Protein AF-A0A844C1Z3-F1 (afdb_monomer_lite)

pLDDT: mean 86.58, std 15.54, range [33.28, 98.12]

Sequence (126 aa):
MFFWGSNGPEIQFDINGKGMGETLEIEEETAYVTLNLNVFNPLGGLESIAFYKGKINSDKRFKKIKEVFFIGDQDKFNYQLNSLISVEKNEIYRVEVIAKVGAVTVIPESDSYDRGFAYSNPIWIG

Radius of gyration: 15.87 Å; chains: 1; bounding box: 39×26×54 Å

Secondary structure (DSSP, 8-state):
-----BSS-EEEEEETTEETT-EE--SSSEEEEEEEEEEE-TTS-EEEEEEEEEETT-SS--EEEEEEE--SSS---EEEEEEEEEEETTEEEEEEEEES-------TT-S-PPPEEEEPPPEEE-

Organism: NCBI:txid2664442

Foldseek 3Di:
DFDWDWQFKDKWKDKQPHTFPEEDEDPDQKDWIKIKIKMFGPFWAWAKKWKWKDFAPDPPRTDTDDMDGDDDDDGDRMDIDIDIDMDGARMKMKMKTKGLAGNDPDPPPDPDGDIIITITRIYHYD

Structure (mmCIF, N/CA/C/O backbone):
data_AF-A0A844C1Z3-F1
#
_entry.id   AF-A0A844C1Z3-F1
#
loop_
_atom_site.group_PDB
_atom_site.id
_atom_site.type_symbol
_atom_site.label_atom_id
_atom_site.label_alt_id
_atom_site.label_comp_id
_atom_site.label_asym_id
_atom_site.label_entity_id
_atom_site.label_seq_id
_atom_site.pdbx_PDB_ins_code
_atom_site.Cartn_x
_atom_site.Cartn_y
_atom_site.Cartn_z
_atom_site.occupancy
_atom_site.B_iso_or_equiv
_atom_site.auth_seq_id
_atom_site.auth_comp_id
_atom_site.auth_asym_id
_atom_site.auth_atom_id
_atom_site.pdbx_PDB_model_num
ATOM 1 N N . MET A 1 1 ? -6.048 -15.515 -6.219 1.00 33.28 1 MET A N 1
ATOM 2 C CA . MET A 1 1 ? -5.908 -14.669 -7.423 1.00 33.28 1 MET A CA 1
ATOM 3 C C . MET A 1 1 ? -6.750 -13.427 -7.174 1.00 33.28 1 MET A C 1
ATOM 5 O O . MET A 1 1 ? -7.968 -13.531 -7.190 1.00 33.28 1 MET A O 1
ATOM 9 N N . PHE A 1 2 ? -6.126 -12.317 -6.780 1.00 37.72 2 PHE A N 1
ATOM 10 C CA . PHE A 1 2 ? -6.814 -11.085 -6.377 1.00 37.72 2 PHE A CA 1
ATOM 11 C C . PHE A 1 2 ? -6.742 -10.114 -7.558 1.00 37.72 2 PHE A C 1
ATOM 13 O O . PHE A 1 2 ? -5.648 -9.732 -7.953 1.00 37.72 2 PHE A O 1
ATOM 20 N N . PHE A 1 3 ? -7.874 -9.800 -8.192 1.00 37.12 3 PHE A N 1
ATOM 21 C CA . PHE A 1 3 ? -7.879 -8.961 -9.393 1.00 37.12 3 PHE A CA 1
ATOM 22 C C . PHE A 1 3 ? -7.924 -7.476 -9.047 1.00 37.12 3 PHE A C 1
ATOM 24 O O . PHE A 1 3 ? -8.824 -7.021 -8.342 1.00 37.12 3 PHE A O 1
ATOM 31 N N . TRP A 1 4 ? -6.982 -6.749 -9.639 1.00 53.78 4 TRP A N 1
ATOM 32 C CA . TRP A 1 4 ? -6.940 -5.307 -9.810 1.00 53.78 4 TRP A CA 1
ATOM 33 C C . TRP A 1 4 ? -6.568 -4.974 -11.258 1.00 53.78 4 TRP A C 1
ATOM 35 O O . TRP A 1 4 ? -5.995 -5.808 -11.960 1.00 53.78 4 TRP A O 1
ATOM 45 N N . GLY A 1 5 ? -6.842 -3.747 -11.704 1.00 64.31 5 GLY A N 1
ATOM 46 C CA . GLY A 1 5 ? -6.232 -3.226 -12.923 1.00 64.31 5 GLY A CA 1
ATOM 47 C C . GLY A 1 5 ? -4.732 -3.065 -12.706 1.00 64.31 5 GLY A C 1
ATOM 48 O O . GLY A 1 5 ? -4.301 -2.232 -11.911 1.00 64.31 5 GLY A O 1
ATOM 49 N N . SER A 1 6 ? -3.948 -3.891 -13.386 1.00 78.44 6 SER A N 1
ATOM 50 C CA . SER A 1 6 ? -2.505 -3.731 -13.515 1.00 78.44 6 SER A CA 1
ATOM 51 C C . SER A 1 6 ? -2.119 -3.959 -14.961 1.00 78.44 6 SER A C 1
ATOM 53 O O . SER A 1 6 ? -2.697 -4.805 -15.644 1.00 78.44 6 SER A O 1
ATOM 55 N N . ASN A 1 7 ? -1.130 -3.207 -15.411 1.00 81.94 7 ASN A N 1
ATOM 56 C CA . ASN A 1 7 ? -0.418 -3.476 -16.644 1.00 81.94 7 ASN A CA 1
ATOM 57 C C . ASN A 1 7 ? 1.074 -3.657 -16.341 1.00 81.94 7 ASN A C 1
ATOM 59 O O . ASN A 1 7 ? 1.891 -3.115 -17.056 1.00 81.94 7 ASN A O 1
ATOM 63 N N . GLY A 1 8 ? 1.477 -4.358 -15.283 1.00 85.25 8 GLY A N 1
ATOM 64 C CA . GLY A 1 8 ? 2.894 -4.682 -15.060 1.00 85.25 8 GLY A CA 1
ATOM 65 C C . GLY A 1 8 ? 3.228 -4.917 -13.594 1.00 85.25 8 GLY A C 1
ATOM 66 O O . GLY A 1 8 ? 3.510 -6.056 -13.231 1.00 85.25 8 GLY A O 1
ATOM 67 N N . PRO A 1 9 ? 3.163 -3.885 -12.735 1.00 90.88 9 PRO A N 1
ATOM 68 C CA . PRO A 1 9 ? 3.456 -4.045 -11.320 1.00 90.88 9 PRO A CA 1
ATOM 69 C C . PRO A 1 9 ? 2.495 -5.015 -10.623 1.00 90.88 9 PRO A C 1
ATOM 71 O O . PRO A 1 9 ? 1.280 -5.009 -10.839 1.00 90.88 9 PRO A O 1
ATOM 74 N N . GLU A 1 10 ? 3.045 -5.810 -9.723 1.00 92.81 10 GLU A N 1
ATOM 75 C CA . GLU A 1 10 ? 2.345 -6.709 -8.822 1.00 92.81 10 GLU A CA 1
ATOM 76 C C . GLU A 1 10 ? 2.400 -6.152 -7.398 1.00 92.81 10 GLU A C 1
ATOM 78 O O . GLU A 1 10 ? 3.423 -5.623 -6.954 1.00 92.81 10 GLU A O 1
ATOM 83 N N . ILE A 1 11 ? 1.281 -6.268 -6.681 1.00 94.62 11 ILE A N 1
ATOM 84 C CA . ILE A 1 11 ? 1.118 -5.783 -5.310 1.00 94.62 11 ILE A CA 1
ATOM 85 C C . ILE A 1 11 ? 0.718 -6.965 -4.431 1.00 94.62 11 ILE A C 1
ATOM 87 O O . ILE A 1 11 ? -0.243 -7.663 -4.721 1.00 94.62 11 ILE A O 1
ATOM 91 N N . GLN A 1 12 ? 1.396 -7.156 -3.310 1.00 95.75 12 GLN A N 1
ATOM 92 C CA . GLN A 1 12 ? 0.908 -7.959 -2.197 1.00 95.75 12 GLN A CA 1
ATOM 93 C C . GLN A 1 12 ? 0.789 -7.040 -0.990 1.00 95.75 12 GLN A C 1
ATOM 95 O O . GLN A 1 12 ? 1.788 -6.520 -0.506 1.00 95.75 12 GLN A O 1
ATOM 100 N N . PHE A 1 13 ? -0.438 -6.820 -0.536 1.00 96.00 13 PHE A N 1
ATOM 101 C CA . PHE A 1 13 ? -0.759 -5.885 0.532 1.00 96.00 13 PHE A CA 1
ATOM 102 C C . PHE A 1 13 ? -1.654 -6.581 1.556 1.00 96.00 13 PHE A C 1
ATOM 104 O O . PHE A 1 13 ? -2.676 -7.160 1.180 1.00 96.00 13 PHE A O 1
ATOM 111 N N . ASP A 1 14 ? -1.262 -6.523 2.826 1.00 97.94 14 ASP A N 1
ATOM 112 C CA . ASP A 1 14 ? -2.080 -6.986 3.941 1.00 97.94 14 ASP A CA 1
ATOM 113 C C . ASP A 1 14 ? -1.966 -6.066 5.160 1.00 97.94 14 ASP A C 1
ATOM 115 O O . ASP A 1 14 ? -0.964 -5.371 5.366 1.00 97.94 14 ASP A O 1
ATOM 119 N N . ILE A 1 15 ? -3.025 -6.064 5.966 1.00 98.06 15 ILE A N 1
ATOM 120 C CA . ILE A 1 15 ? -3.057 -5.440 7.286 1.00 98.06 15 ILE A CA 1
ATOM 121 C C . ILE A 1 15 ? -3.418 -6.536 8.284 1.00 98.06 15 ILE A C 1
ATOM 123 O O . ILE A 1 15 ? -4.498 -7.120 8.224 1.00 98.06 15 ILE A O 1
ATOM 127 N N . ASN A 1 16 ? -2.494 -6.832 9.192 1.00 97.50 16 ASN A N 1
ATOM 128 C CA . ASN A 1 16 ? -2.603 -7.880 10.201 1.00 97.50 16 ASN A CA 1
ATOM 129 C C . ASN A 1 16 ? -2.973 -9.256 9.608 1.00 97.50 16 ASN A C 1
ATOM 131 O O . ASN A 1 16 ? -3.802 -9.980 10.159 1.00 97.50 16 ASN A O 1
ATOM 135 N N . GLY A 1 17 ? -2.404 -9.595 8.444 1.00 96.44 17 GLY A N 1
ATOM 136 C CA . GLY A 1 17 ? -2.678 -10.850 7.741 1.00 96.44 17 GLY A CA 1
ATOM 137 C C . GLY A 1 17 ? -3.990 -10.885 6.951 1.00 96.44 17 GLY A C 1
ATOM 138 O O . GLY A 1 17 ? -4.275 -11.9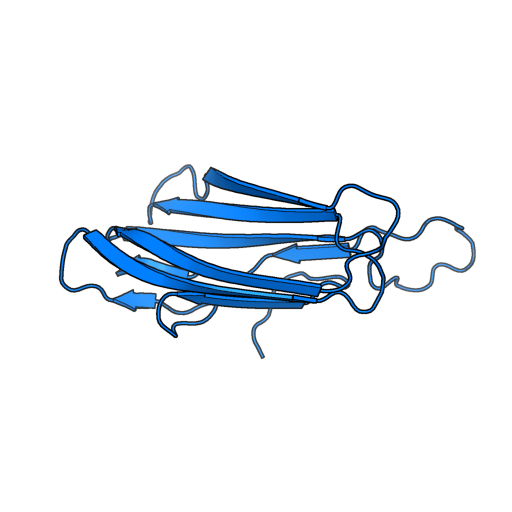06 6.328 1.00 96.44 17 GLY A O 1
ATOM 139 N N . LYS A 1 18 ? -4.781 -9.803 6.941 1.00 97.88 18 LYS A N 1
ATOM 140 C CA . LYS A 1 18 ? -5.934 -9.643 6.044 1.00 97.88 18 LYS A CA 1
ATOM 141 C C . LYS A 1 18 ? -5.485 -9.016 4.743 1.00 97.88 18 LYS A C 1
ATOM 143 O O . LYS A 1 18 ? -4.984 -7.896 4.741 1.00 97.88 18 LYS A O 1
ATOM 148 N N . GLY A 1 19 ? -5.623 -9.763 3.658 1.00 95.81 19 GLY A N 1
ATOM 149 C CA . GLY A 1 19 ? -5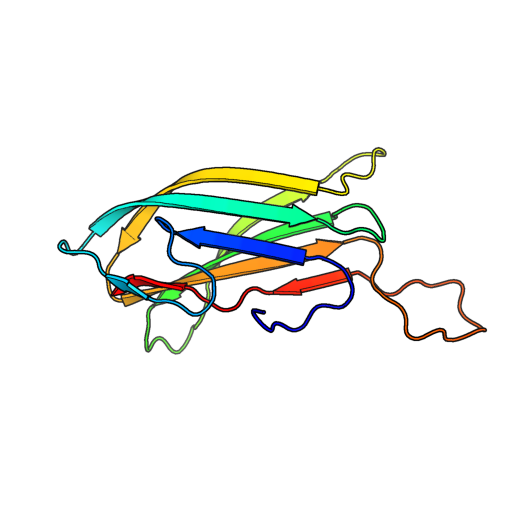.206 -9.363 2.329 1.00 95.81 19 GLY A CA 1
ATOM 150 C C . GLY A 1 19 ? -6.203 -8.439 1.638 1.00 95.81 19 GLY A C 1
ATOM 151 O O . GLY A 1 19 ? -7.300 -8.152 2.113 1.00 95.81 19 GLY A O 1
ATOM 152 N N . MET A 1 20 ? -5.801 -7.974 0.460 1.00 93.69 20 MET A N 1
ATOM 153 C CA . MET A 1 20 ? -6.620 -7.130 -0.411 1.00 93.69 20 MET A CA 1
ATOM 154 C C . MET A 1 20 ? -7.999 -7.745 -0.687 1.00 93.69 20 MET A C 1
ATOM 156 O O . MET A 1 20 ? -8.099 -8.873 -1.169 1.00 93.69 20 MET A O 1
ATOM 160 N N . GLY A 1 21 ? -9.059 -6.964 -0.480 1.00 93.44 21 GLY A N 1
ATOM 161 C CA . GLY A 1 21 ? -10.439 -7.419 -0.634 1.00 93.44 21 GLY A CA 1
ATOM 162 C C . GLY A 1 21 ? -11.050 -8.019 0.636 1.00 93.44 21 GLY A C 1
ATOM 163 O O . GLY A 1 21 ? -12.201 -8.445 0.589 1.00 93.44 21 GLY A O 1
ATOM 164 N N . GLU A 1 22 ? -10.323 -8.040 1.754 1.00 96.56 22 GLU A N 1
ATOM 165 C CA . GLU A 1 22 ? -10.815 -8.532 3.043 1.00 96.56 22 GLU A CA 1
ATOM 166 C C . GLU A 1 22 ? -11.090 -7.400 4.045 1.00 96.56 22 GLU A C 1
ATOM 168 O O . GLU A 1 22 ? -10.617 -6.268 3.902 1.00 96.56 22 GLU A O 1
ATOM 173 N N . THR A 1 23 ? -11.839 -7.739 5.095 1.00 97.44 23 THR A N 1
ATOM 174 C CA . THR A 1 23 ? -12.067 -6.883 6.262 1.00 97.44 23 THR A CA 1
ATOM 175 C C . THR A 1 23 ? -11.230 -7.378 7.441 1.00 97.44 23 THR A C 1
ATOM 177 O O . THR A 1 23 ? -11.199 -8.577 7.739 1.00 97.44 23 THR A O 1
ATOM 180 N N . LEU A 1 24 ? -10.552 -6.453 8.113 1.00 97.94 24 LEU A N 1
ATOM 181 C CA . LEU A 1 24 ? -9.944 -6.652 9.420 1.00 97.94 24 LEU A CA 1
ATOM 182 C C . LEU A 1 24 ? -10.895 -6.121 10.492 1.00 97.94 24 LEU A C 1
ATOM 184 O O . LEU A 1 24 ? -11.112 -4.918 10.569 1.00 97.94 24 LEU A O 1
ATOM 188 N N . GLU A 1 25 ? -11.421 -7.015 11.320 1.00 97.88 25 GLU A N 1
ATOM 189 C CA . GLU A 1 25 ? -12.217 -6.648 12.493 1.00 97.88 25 GLU A CA 1
ATOM 190 C C . GLU A 1 25 ? -11.287 -6.243 13.641 1.00 97.88 25 GLU A C 1
ATOM 192 O O . GLU A 1 25 ? -10.351 -6.983 13.970 1.00 97.88 25 GLU A O 1
ATOM 197 N N . ILE A 1 26 ? -11.546 -5.090 14.257 1.00 97.44 26 ILE A N 1
ATOM 198 C CA . ILE A 1 26 ? -10.861 -4.651 15.477 1.00 97.44 26 ILE A CA 1
ATOM 199 C C . ILE A 1 26 ? -11.854 -4.540 16.639 1.00 97.44 26 ILE A C 1
ATOM 201 O O . ILE A 1 26 ? -13.009 -4.147 16.482 1.00 97.44 26 ILE A O 1
ATOM 205 N N . GLU A 1 27 ? -11.420 -4.905 17.845 1.00 95.00 27 GLU A N 1
ATOM 206 C CA . GLU A 1 27 ? -12.304 -4.870 19.019 1.00 95.00 27 GLU A CA 1
ATOM 207 C C . GLU A 1 27 ? -12.568 -3.425 19.471 1.00 95.00 27 GLU A C 1
ATOM 209 O O . GLU A 1 27 ? -13.717 -3.024 19.682 1.00 95.00 27 GLU A O 1
ATOM 214 N N . GLU A 1 28 ? -11.506 -2.624 19.542 1.00 95.44 28 GLU A N 1
ATOM 215 C CA . GLU A 1 28 ? -11.520 -1.224 19.972 1.00 95.44 28 GLU A CA 1
ATOM 216 C C . GLU A 1 28 ? -11.810 -0.258 18.812 1.00 95.44 28 GLU A C 1
ATOM 218 O O . GLU A 1 28 ? -11.732 -0.625 17.644 1.00 95.44 28 GLU A O 1
ATOM 223 N N . GLU A 1 29 ? -12.128 1.005 19.114 1.00 96.50 29 GLU A N 1
ATOM 224 C CA . GLU A 1 29 ? -12.335 2.035 18.078 1.00 96.50 29 GLU A CA 1
ATOM 225 C C . GLU A 1 29 ? -11.046 2.344 17.299 1.00 96.50 29 GLU A C 1
ATOM 227 O O . GLU A 1 29 ? -11.089 2.750 16.139 1.00 96.50 29 GLU A O 1
ATOM 232 N N . THR A 1 30 ? -9.888 2.154 17.935 1.00 97.56 30 THR A N 1
ATOM 233 C CA . THR A 1 30 ? -8.560 2.354 17.354 1.00 97.56 30 THR A CA 1
ATOM 234 C C . THR A 1 30 ? -7.647 1.211 17.770 1.00 97.56 30 THR A C 1
ATOM 236 O O . THR A 1 30 ? -7.625 0.843 18.937 1.00 97.56 30 THR A O 1
ATOM 239 N N . ALA A 1 31 ? -6.854 0.683 16.841 1.00 97.75 31 ALA A N 1
ATOM 240 C CA . ALA A 1 31 ? -5.887 -0.372 17.118 1.00 97.75 31 ALA A CA 1
ATOM 241 C C . ALA A 1 31 ? -4.554 -0.117 16.401 1.00 97.75 31 ALA A C 1
ATOM 243 O O . ALA A 1 31 ? -4.514 0.456 15.310 1.00 97.75 31 ALA A O 1
ATOM 244 N N . TYR A 1 32 ? -3.453 -0.577 16.999 1.00 97.88 32 TYR A N 1
ATOM 245 C CA . TYR A 1 32 ? -2.149 -0.617 16.336 1.00 97.88 32 TYR A CA 1
ATOM 246 C C . TYR A 1 32 ? -1.939 -1.984 15.696 1.00 97.88 32 TYR A C 1
ATOM 248 O O . TYR A 1 32 ? -1.945 -3.004 16.381 1.00 97.88 32 TYR A O 1
ATOM 256 N N . VAL A 1 33 ? -1.739 -2.001 14.383 1.00 97.81 33 VAL A N 1
ATOM 257 C CA . VAL A 1 33 ? -1.666 -3.229 13.586 1.00 97.81 33 VAL A CA 1
ATOM 258 C C . VAL A 1 33 ? -0.502 -3.178 12.607 1.00 97.81 33 VAL A C 1
ATOM 260 O O . VAL A 1 33 ? -0.024 -2.106 12.226 1.00 97.81 33 VAL A O 1
ATOM 263 N N . THR A 1 34 ? -0.021 -4.348 12.200 1.00 98.12 34 THR A N 1
ATOM 264 C CA . THR A 1 34 ? 1.058 -4.454 11.217 1.00 98.12 34 THR A CA 1
ATOM 265 C C . THR A 1 34 ? 0.505 -4.321 9.807 1.00 98.12 34 THR A C 1
ATOM 267 O O . THR A 1 34 ? -0.420 -5.028 9.430 1.00 98.12 34 THR A O 1
ATOM 270 N N . LEU A 1 35 ? 1.107 -3.445 9.015 1.00 97.62 35 LEU A N 1
ATOM 271 C CA . LEU A 1 35 ? 0.911 -3.341 7.578 1.00 97.62 35 LEU A CA 1
ATOM 272 C C . LEU A 1 35 ? 2.112 -3.959 6.867 1.00 97.62 35 LEU A C 1
ATOM 274 O O . LEU A 1 35 ? 3.257 -3.593 7.151 1.00 97.62 35 LEU A O 1
ATOM 278 N N . ASN A 1 36 ? 1.837 -4.842 5.914 1.00 98.12 36 ASN A N 1
ATOM 279 C CA . ASN A 1 36 ? 2.837 -5.447 5.048 1.00 98.12 36 ASN A CA 1
ATOM 280 C C . ASN A 1 36 ? 2.557 -5.083 3.592 1.00 98.12 36 ASN A C 1
ATOM 282 O O . ASN A 1 36 ? 1.416 -5.102 3.128 1.00 98.12 36 ASN A O 1
ATOM 286 N N . LEU A 1 37 ? 3.618 -4.757 2.862 1.00 97.44 37 LEU A N 1
ATOM 287 C CA . LEU A 1 37 ? 3.564 -4.502 1.434 1.00 97.44 37 LEU A CA 1
ATOM 288 C C . LEU A 1 37 ? 4.783 -5.122 0.758 1.00 97.44 37 LEU A C 1
ATOM 290 O O . LEU A 1 37 ? 5.911 -4.792 1.114 1.00 97.44 37 LEU A O 1
ATOM 294 N N . ASN A 1 38 ? 4.542 -5.919 -0.278 1.00 96.62 38 ASN A N 1
ATOM 295 C CA . ASN A 1 38 ? 5.536 -6.298 -1.272 1.00 96.62 38 ASN A CA 1
ATOM 296 C C . ASN A 1 38 ? 5.071 -5.798 -2.639 1.00 96.62 38 ASN A C 1
ATOM 298 O O . ASN A 1 38 ? 3.937 -6.038 -3.044 1.00 96.62 38 ASN A O 1
ATOM 302 N N . VAL A 1 39 ? 5.947 -5.099 -3.349 1.00 95.06 39 VAL A N 1
ATOM 303 C CA . VAL A 1 39 ? 5.710 -4.636 -4.717 1.00 95.06 39 VAL A CA 1
ATOM 304 C C . VAL A 1 39 ? 6.834 -5.141 -5.594 1.00 95.06 39 VAL A C 1
ATOM 306 O O . VAL A 1 39 ? 8.001 -5.079 -5.203 1.00 95.06 39 VAL A O 1
ATOM 309 N N . PHE A 1 40 ? 6.482 -5.610 -6.783 1.00 93.19 40 PHE A N 1
ATOM 310 C CA . PHE A 1 40 ? 7.432 -6.069 -7.782 1.00 93.19 40 PHE A CA 1
ATOM 311 C C . PHE A 1 40 ? 6.950 -5.672 -9.174 1.00 93.19 40 PHE A C 1
ATOM 313 O O . PHE A 1 40 ? 5.773 -5.810 -9.469 1.00 93.19 40 PHE A O 1
ATOM 320 N N . ASN A 1 41 ? 7.834 -5.185 -10.039 1.00 90.81 41 ASN A N 1
ATOM 321 C CA . ASN A 1 41 ? 7.538 -5.032 -11.458 1.00 90.81 41 ASN A CA 1
ATOM 322 C C . ASN A 1 41 ? 8.625 -5.745 -12.267 1.00 90.81 41 ASN A C 1
ATOM 324 O O . ASN A 1 41 ? 9.769 -5.297 -12.231 1.00 90.81 41 ASN A O 1
ATOM 328 N N . PRO A 1 42 ? 8.308 -6.814 -13.013 1.00 86.81 42 PRO A N 1
ATOM 329 C CA . PRO A 1 42 ? 9.312 -7.535 -13.794 1.00 86.81 42 PRO A CA 1
ATOM 330 C C . PRO A 1 42 ? 9.794 -6.760 -15.028 1.00 86.81 42 PRO A C 1
ATOM 332 O O . PRO A 1 42 ? 10.810 -7.121 -15.614 1.00 86.81 42 PRO A O 1
ATOM 335 N N . LEU 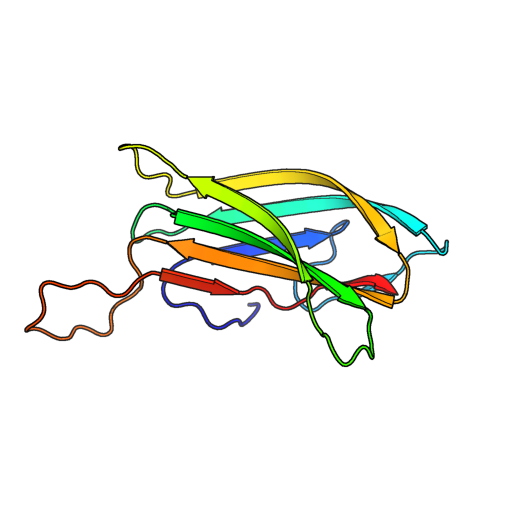A 1 43 ? 9.070 -5.715 -15.442 1.00 84.75 43 LEU A N 1
ATOM 336 C CA . LEU A 1 43 ? 9.278 -5.040 -16.726 1.00 84.75 43 LEU A CA 1
ATOM 337 C C . LEU A 1 43 ? 10.140 -3.775 -16.636 1.00 84.75 43 LEU A C 1
ATOM 339 O O . LEU A 1 43 ? 10.576 -3.261 -17.661 1.00 84.75 43 LEU A O 1
ATOM 343 N N . GLY A 1 44 ? 10.392 -3.259 -15.433 1.00 84.31 44 GLY A N 1
ATOM 344 C CA . GLY A 1 44 ? 11.171 -2.039 -15.237 1.00 84.31 44 GLY A CA 1
ATOM 345 C C . GLY A 1 44 ? 11.120 -1.517 -13.804 1.00 84.31 44 GLY A C 1
ATOM 346 O O . GLY A 1 44 ? 10.330 -1.985 -12.983 1.00 84.31 44 GLY A O 1
ATOM 347 N N . GLY A 1 45 ? 11.940 -0.506 -13.514 1.00 91.31 45 GLY A N 1
ATOM 348 C CA . GLY A 1 45 ? 12.000 0.117 -12.193 1.00 91.31 45 GLY A CA 1
ATOM 349 C C . GLY A 1 45 ? 10.670 0.736 -11.739 1.00 91.31 45 GLY A C 1
ATOM 350 O O . GLY A 1 45 ? 9.913 1.293 -12.535 1.00 91.31 45 GLY A O 1
ATOM 351 N N . LEU A 1 46 ? 10.401 0.654 -10.439 1.00 93.19 46 LEU A N 1
ATOM 352 C CA . LEU A 1 46 ? 9.320 1.351 -9.749 1.00 93.19 46 LEU A CA 1
ATOM 353 C C . LEU A 1 46 ? 9.615 2.859 -9.715 1.00 93.19 46 LEU A C 1
ATOM 355 O O . LEU A 1 46 ? 10.753 3.261 -9.482 1.00 93.19 46 LEU A O 1
ATOM 359 N N . GLU A 1 47 ? 8.591 3.691 -9.905 1.00 93.75 47 GLU A N 1
ATOM 360 C CA . GLU A 1 47 ? 8.683 5.157 -9.817 1.00 93.75 47 GLU A CA 1
ATOM 361 C C . GLU A 1 47 ? 8.116 5.661 -8.489 1.00 93.75 47 GLU A C 1
ATOM 363 O O . GLU A 1 47 ? 8.778 6.408 -7.760 1.00 93.75 47 GLU A O 1
ATOM 368 N N . SER A 1 48 ? 6.899 5.226 -8.151 1.00 95.25 48 SER A N 1
ATOM 369 C CA . SER A 1 48 ? 6.257 5.602 -6.897 1.00 95.25 48 SER A CA 1
ATOM 370 C C . SER A 1 48 ? 5.307 4.542 -6.351 1.00 95.25 48 SER A C 1
ATOM 372 O O . SER A 1 48 ? 4.759 3.713 -7.077 1.00 95.25 48 SER A O 1
ATOM 374 N N . ILE A 1 49 ? 5.117 4.587 -5.032 1.00 96.69 49 ILE A N 1
ATOM 375 C CA . ILE A 1 49 ? 4.111 3.812 -4.306 1.00 96.69 49 ILE A CA 1
ATOM 376 C C . ILE A 1 49 ? 3.336 4.772 -3.413 1.00 96.69 49 ILE A C 1
ATOM 378 O O . ILE A 1 49 ? 3.913 5.391 -2.516 1.00 96.69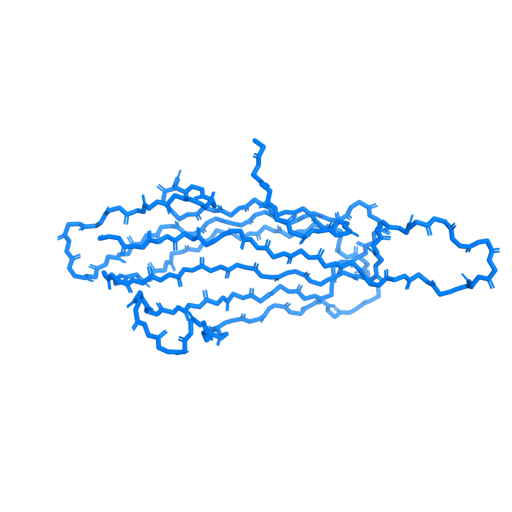 49 ILE A O 1
ATOM 382 N N . ALA A 1 50 ? 2.031 4.879 -3.629 1.00 97.25 50 ALA A N 1
ATOM 383 C CA . ALA A 1 50 ? 1.140 5.738 -2.868 1.00 97.25 50 ALA A CA 1
ATOM 384 C C . ALA A 1 50 ? 0.206 4.910 -1.978 1.00 97.25 50 ALA A C 1
ATOM 386 O O . ALA A 1 50 ? -0.460 3.985 -2.431 1.00 97.25 50 ALA A O 1
ATOM 387 N N . PHE A 1 51 ? 0.125 5.283 -0.705 1.00 96.62 51 PHE A N 1
ATOM 388 C CA . PHE A 1 51 ? -0.795 4.713 0.270 1.00 96.62 51 PHE A CA 1
ATOM 389 C C . PHE A 1 51 ? -1.974 5.653 0.452 1.00 96.62 51 PHE A C 1
ATOM 391 O O . PHE A 1 51 ? -1.801 6.865 0.628 1.00 96.62 51 PHE A O 1
ATOM 398 N N . TYR A 1 52 ? -3.170 5.087 0.475 1.00 95.88 52 TYR A N 1
ATOM 399 C CA . TYR A 1 52 ? -4.407 5.825 0.638 1.00 95.88 52 TYR A CA 1
ATOM 400 C C . TYR A 1 52 ? -5.210 5.287 1.813 1.00 95.88 52 TYR A C 1
ATOM 402 O O . TYR A 1 52 ? -5.238 4.084 2.060 1.00 95.88 52 TYR A O 1
ATOM 410 N N . LYS A 1 53 ? -5.905 6.203 2.482 1.00 95.44 53 LYS A N 1
ATOM 411 C CA . LYS A 1 53 ? -6.833 5.940 3.582 1.00 95.44 53 LYS A CA 1
ATOM 412 C C . LYS A 1 53 ? -8.134 6.695 3.342 1.00 95.44 53 LYS A C 1
ATOM 414 O O . LYS A 1 53 ? -8.112 7.828 2.862 1.00 95.44 53 LYS A O 1
ATOM 419 N N . GLY A 1 54 ? -9.260 6.094 3.685 1.00 94.31 54 GLY A N 1
ATOM 420 C CA . GLY A 1 54 ? -10.584 6.704 3.613 1.00 94.31 54 GLY A CA 1
ATOM 421 C C . GLY A 1 54 ? -11.466 6.293 4.782 1.00 94.31 54 GLY A C 1
ATOM 422 O O . GLY A 1 54 ? -11.043 5.518 5.638 1.00 94.31 54 GLY A O 1
ATOM 423 N N . LYS A 1 55 ? -12.703 6.796 4.782 1.00 93.50 55 LYS A N 1
ATOM 424 C CA . LYS A 1 55 ? -13.777 6.335 5.669 1.00 93.50 55 LYS A CA 1
ATOM 425 C C . LYS A 1 55 ? -14.851 5.629 4.844 1.00 93.50 55 LYS A C 1
ATOM 427 O O . LYS A 1 55 ? -15.206 6.099 3.757 1.00 93.50 55 LYS A O 1
ATOM 432 N N . ILE A 1 56 ? -15.367 4.520 5.361 1.00 86.12 56 ILE A N 1
ATOM 433 C CA . ILE A 1 56 ? -16.513 3.809 4.792 1.00 86.12 56 ILE A CA 1
ATOM 434 C C . ILE A 1 56 ? -17.707 4.783 4.785 1.00 86.12 56 ILE A C 1
ATOM 436 O O . ILE A 1 56 ? -17.932 5.496 5.758 1.00 86.12 56 ILE A O 1
ATOM 440 N N . ASN A 1 57 ? -18.435 4.861 3.666 1.00 80.00 57 ASN A N 1
ATOM 441 C CA . ASN A 1 57 ? -19.580 5.766 3.443 1.00 80.00 57 ASN A CA 1
ATOM 442 C C . ASN A 1 57 ? -19.275 7.276 3.355 1.00 80.00 57 ASN A C 1
ATOM 444 O O . ASN A 1 57 ? -20.194 8.088 3.417 1.00 80.00 57 ASN A O 1
ATOM 448 N N . SER A 1 58 ? -18.016 7.676 3.162 1.00 79.12 58 SER A N 1
ATOM 449 C CA . SER A 1 58 ? -17.673 9.068 2.835 1.00 79.12 58 SER A CA 1
ATOM 450 C C . SER A 1 58 ? -17.735 9.332 1.326 1.00 79.12 58 SER A C 1
ATOM 452 O O . SER A 1 58 ? -17.210 8.548 0.530 1.00 79.12 58 SER A O 1
ATOM 454 N N . ASP A 1 59 ? -18.273 10.491 0.927 1.00 66.12 59 ASP A N 1
ATOM 455 C CA . ASP A 1 59 ? -18.263 10.979 -0.465 1.00 66.12 59 ASP A CA 1
ATOM 456 C C . ASP A 1 59 ? -16.836 11.113 -1.033 1.00 66.12 59 ASP A C 1
ATOM 458 O O . ASP A 1 59 ? -16.609 11.008 -2.241 1.00 66.12 59 ASP A O 1
ATOM 462 N N . LYS A 1 60 ? -15.838 11.298 -0.157 1.00 64.56 60 LYS A N 1
ATOM 463 C CA . LYS A 1 60 ? -14.410 11.286 -0.500 1.00 64.56 60 LYS A CA 1
ATOM 464 C C . LYS A 1 60 ? -13.818 9.929 -0.126 1.00 64.56 60 LYS A C 1
ATOM 466 O O . LYS A 1 60 ? -13.343 9.742 0.992 1.00 64.56 60 LYS A O 1
ATOM 471 N N . ARG A 1 61 ? -13.834 8.988 -1.077 1.00 71.56 61 ARG A N 1
ATOM 472 C CA . ARG A 1 61 ? -13.482 7.576 -0.828 1.00 71.56 61 ARG A CA 1
ATOM 473 C C . ARG A 1 61 ? -12.049 7.358 -0.333 1.00 71.56 61 ARG A C 1
ATOM 475 O O . ARG A 1 61 ? -11.838 6.463 0.470 1.00 71.56 61 ARG A O 1
ATOM 482 N N . PHE A 1 62 ? -11.073 8.153 -0.785 1.00 85.25 62 PHE A N 1
ATOM 483 C CA . PHE A 1 62 ? -9.659 7.962 -0.439 1.00 85.25 62 PHE A CA 1
ATOM 484 C C . PHE A 1 62 ? -8.877 9.281 -0.396 1.00 85.25 62 PHE A C 1
ATOM 486 O O . PHE A 1 62 ? -8.992 10.118 -1.289 1.00 85.25 62 PHE A O 1
ATOM 493 N N . LYS A 1 63 ? -8.024 9.434 0.619 1.00 92.62 63 LYS A N 1
ATOM 494 C CA . LYS A 1 63 ? -6.999 10.473 0.758 1.00 92.62 63 LYS A CA 1
ATOM 495 C C . LYS A 1 63 ? -5.623 9.813 0.708 1.00 92.62 63 LYS A C 1
ATOM 497 O O . LYS A 1 63 ? -5.383 8.852 1.437 1.00 92.62 63 LYS A O 1
ATOM 502 N N . LYS A 1 64 ? -4.710 10.339 -0.115 1.00 94.69 64 LYS A N 1
ATOM 503 C CA . LYS A 1 64 ? -3.304 9.910 -0.105 1.00 94.69 64 LYS A CA 1
ATOM 504 C C . LYS A 1 64 ? -2.680 10.303 1.237 1.00 94.69 64 LYS A C 1
ATOM 506 O O . LYS A 1 64 ? -2.734 11.472 1.616 1.00 94.69 64 LYS A O 1
ATOM 511 N N . ILE A 1 65 ? -2.135 9.332 1.961 1.00 94.81 65 ILE A N 1
ATOM 512 C CA . ILE A 1 65 ? -1.532 9.535 3.289 1.00 94.81 65 ILE A CA 1
ATOM 513 C C . ILE A 1 65 ? -0.011 9.438 3.274 1.00 94.81 65 ILE A C 1
ATOM 515 O O . ILE A 1 65 ? 0.643 10.016 4.136 1.00 94.81 65 ILE A O 1
ATOM 519 N N . LYS A 1 66 ? 0.557 8.723 2.302 1.00 94.06 66 LYS A N 1
ATOM 520 C CA . LYS A 1 66 ? 2.001 8.576 2.136 1.00 94.06 66 LYS A CA 1
ATOM 521 C C . LYS A 1 66 ? 2.314 8.275 0.682 1.00 94.06 66 LYS A C 1
ATOM 523 O O . LYS A 1 66 ? 1.538 7.600 0.013 1.00 94.06 66 LYS A O 1
ATOM 528 N N . GLU A 1 67 ? 3.462 8.739 0.220 1.00 96.00 67 GLU A N 1
ATOM 529 C CA . GLU A 1 67 ? 4.013 8.377 -1.079 1.00 96.00 67 GLU A CA 1
ATOM 530 C C . GLU A 1 67 ? 5.507 8.121 -0.930 1.00 96.00 67 GLU A C 1
ATOM 532 O O . GLU A 1 67 ? 6.208 8.857 -0.234 1.00 96.00 67 GLU A O 1
ATOM 537 N N . VAL A 1 68 ? 5.976 7.039 -1.536 1.00 93.56 68 VAL A N 1
ATOM 538 C CA . VAL A 1 68 ? 7.388 6.682 -1.626 1.00 93.56 68 VAL A CA 1
ATOM 539 C C . VAL A 1 68 ? 7.803 6.906 -3.068 1.00 93.56 68 VAL A C 1
ATOM 541 O O . VAL A 1 68 ? 7.178 6.348 -3.963 1.00 93.56 68 VAL A O 1
ATOM 544 N N . PHE A 1 69 ? 8.844 7.707 -3.280 1.00 91.88 69 PHE A N 1
ATOM 545 C CA . PHE A 1 69 ? 9.440 7.934 -4.594 1.00 91.88 69 PHE A CA 1
ATOM 546 C C . PHE A 1 69 ? 10.782 7.220 -4.684 1.00 91.88 69 PHE A C 1
ATOM 548 O O . PHE A 1 69 ? 11.575 7.247 -3.738 1.00 91.88 69 PHE A O 1
ATOM 555 N N . PHE A 1 70 ? 11.056 6.619 -5.835 1.00 88.94 70 PHE A N 1
ATOM 556 C CA . PHE A 1 70 ? 12.346 6.012 -6.128 1.00 88.94 70 PHE A CA 1
ATOM 557 C C . PHE A 1 70 ? 13.110 6.923 -7.087 1.00 88.94 70 PHE A C 1
ATOM 559 O O . PHE A 1 70 ? 12.827 6.980 -8.278 1.00 88.94 70 PHE A O 1
ATOM 566 N N . ILE A 1 71 ? 14.050 7.688 -6.530 1.00 78.00 71 ILE A N 1
ATOM 567 C CA . ILE A 1 71 ? 14.869 8.658 -7.261 1.00 78.00 71 ILE A CA 1
ATOM 568 C C . ILE A 1 71 ? 16.278 8.079 -7.418 1.00 78.00 71 ILE A C 1
ATOM 570 O O . ILE A 1 71 ? 16.858 7.606 -6.438 1.00 78.00 71 ILE A O 1
ATOM 574 N N . GLY A 1 72 ? 16.824 8.139 -8.632 1.00 69.19 72 GLY A N 1
ATOM 575 C CA . GLY A 1 72 ? 18.192 7.730 -8.952 1.00 69.19 72 GLY A CA 1
ATOM 576 C C . GLY A 1 72 ? 18.286 6.857 -10.204 1.00 69.19 72 GLY A C 1
ATOM 577 O O . GLY A 1 72 ? 17.274 6.445 -10.771 1.00 69.19 72 GLY A O 1
ATOM 578 N N . ASP A 1 73 ? 19.522 6.570 -10.609 1.00 64.38 73 ASP A N 1
ATOM 579 C CA . ASP A 1 73 ? 19.825 5.861 -11.863 1.00 64.38 73 ASP A CA 1
ATOM 580 C C . ASP A 1 73 ? 19.709 4.334 -11.748 1.00 64.38 73 ASP A C 1
ATOM 582 O O . ASP A 1 73 ? 19.746 3.628 -12.752 1.00 64.38 73 ASP A O 1
ATOM 586 N N . GLN A 1 74 ? 19.565 3.804 -10.529 1.00 71.19 74 GLN A N 1
ATOM 587 C CA . GLN A 1 74 ? 19.360 2.374 -10.314 1.00 71.19 74 GLN A CA 1
ATOM 588 C C . GLN A 1 74 ? 17.873 2.044 -10.279 1.00 71.19 74 GLN A C 1
ATOM 590 O O . GLN A 1 74 ? 17.143 2.469 -9.380 1.00 71.19 74 GLN A O 1
ATOM 595 N N . ASP A 1 75 ? 17.443 1.235 -11.242 1.00 78.00 75 ASP A N 1
ATOM 596 C CA . ASP A 1 75 ? 16.089 0.710 -11.282 1.00 78.00 75 ASP A CA 1
ATOM 597 C C . ASP A 1 75 ? 15.825 -0.199 -10.079 1.00 78.00 75 ASP A C 1
ATOM 599 O O . ASP A 1 75 ? 16.447 -1.247 -9.898 1.00 78.00 75 ASP A O 1
ATOM 603 N N . LYS A 1 76 ? 14.864 0.204 -9.246 1.00 85.81 76 LYS A N 1
ATOM 604 C CA . LYS A 1 76 ? 14.332 -0.639 -8.176 1.00 85.81 76 LYS A CA 1
ATOM 605 C C . LYS A 1 76 ? 13.151 -1.422 -8.706 1.00 85.81 76 LYS A C 1
ATOM 607 O O . LYS A 1 76 ? 12.073 -0.867 -8.842 1.00 85.81 76 LYS A O 1
ATOM 612 N N . PHE A 1 77 ? 13.345 -2.703 -8.981 1.00 90.19 77 PHE A N 1
ATOM 613 C CA . PHE A 1 77 ? 12.284 -3.580 -9.484 1.00 90.19 77 PHE A CA 1
ATOM 614 C C . PHE A 1 77 ? 11.355 -4.071 -8.368 1.00 90.19 77 PHE A C 1
ATOM 616 O O . PHE A 1 77 ? 10.228 -4.471 -8.642 1.00 90.19 77 PHE A O 1
ATOM 623 N N . ASN A 1 78 ? 11.807 -4.032 -7.111 1.00 93.19 78 ASN A N 1
ATOM 624 C CA . ASN A 1 78 ? 11.053 -4.493 -5.953 1.00 93.19 78 ASN A CA 1
ATOM 625 C C . ASN A 1 78 ? 11.113 -3.511 -4.772 1.00 93.19 78 ASN A C 1
ATOM 627 O O . ASN A 1 78 ? 12.091 -2.787 -4.579 1.00 93.19 78 ASN A O 1
ATOM 631 N N . TYR A 1 79 ? 10.071 -3.536 -3.944 1.00 94.75 79 TYR A N 1
ATOM 632 C CA . TYR A 1 79 ? 9.992 -2.800 -2.686 1.00 94.75 79 TYR A CA 1
ATOM 633 C C . TYR A 1 79 ? 9.260 -3.624 -1.631 1.00 94.75 79 TYR A C 1
ATOM 635 O O . TYR A 1 79 ? 8.245 -4.249 -1.928 1.00 94.75 79 TYR A O 1
ATOM 643 N N . GLN A 1 80 ? 9.768 -3.599 -0.400 1.00 96.31 80 GLN A N 1
ATOM 644 C CA . GLN A 1 80 ? 9.131 -4.234 0.748 1.00 96.31 80 GLN A CA 1
ATOM 645 C C . GLN A 1 80 ? 8.985 -3.226 1.885 1.00 96.31 80 GLN A C 1
ATOM 647 O O . GLN A 1 80 ? 9.884 -2.419 2.135 1.00 96.31 80 GLN A O 1
ATOM 652 N N . LEU A 1 81 ? 7.854 -3.287 2.579 1.00 96.25 81 LEU A N 1
ATOM 653 C CA . LEU A 1 81 ? 7.570 -2.492 3.763 1.00 96.25 81 LEU A CA 1
ATOM 654 C C . LEU A 1 81 ? 6.847 -3.355 4.791 1.00 96.25 81 LEU A C 1
ATOM 656 O O . LEU A 1 81 ? 5.816 -3.950 4.494 1.00 96.25 81 LEU A O 1
ATOM 660 N N . ASN A 1 82 ? 7.361 -3.337 6.014 1.00 97.12 82 ASN A N 1
ATOM 661 C CA . ASN A 1 82 ? 6.666 -3.781 7.213 1.00 97.12 82 ASN A CA 1
ATOM 662 C C . ASN A 1 82 ? 6.592 -2.570 8.154 1.00 97.12 82 ASN A C 1
ATOM 664 O O . ASN A 1 82 ? 7.619 -1.953 8.442 1.00 97.12 82 ASN A O 1
ATOM 668 N N . SER A 1 83 ? 5.388 -2.165 8.556 1.00 96.00 83 SER A N 1
ATOM 669 C CA . SER A 1 83 ? 5.190 -0.971 9.385 1.00 96.00 83 SER A CA 1
ATOM 670 C C . SER A 1 83 ? 4.062 -1.172 10.377 1.00 96.00 83 SER A C 1
ATOM 672 O O . SER A 1 83 ? 2.991 -1.644 10.013 1.00 96.00 83 SER A O 1
ATOM 674 N N . LEU A 1 84 ? 4.261 -0.723 11.612 1.00 97.62 84 LEU A N 1
ATOM 675 C CA . LEU A 1 84 ? 3.167 -0.558 12.562 1.00 97.62 84 LEU A CA 1
ATOM 676 C C . LEU A 1 84 ? 2.371 0.703 12.193 1.00 97.62 84 LEU A C 1
ATOM 678 O O . LEU A 1 84 ? 2.962 1.766 11.984 1.00 97.62 84 LEU A O 1
ATOM 682 N N . ILE A 1 85 ? 1.050 0.586 12.088 1.00 96.69 85 ILE A N 1
ATOM 683 C CA . ILE A 1 85 ? 0.136 1.699 11.808 1.00 96.69 85 ILE A CA 1
ATOM 684 C C . ILE A 1 85 ? -0.995 1.730 12.835 1.00 96.69 85 ILE A C 1
ATOM 686 O O . ILE A 1 85 ? -1.347 0.699 13.398 1.00 96.69 85 ILE A O 1
ATOM 690 N N . SER A 1 86 ? -1.570 2.911 13.055 1.00 97.44 86 SER A N 1
ATOM 691 C CA . SER A 1 86 ? -2.842 3.055 13.767 1.00 97.44 86 SER A CA 1
ATOM 692 C C . SER A 1 86 ? -3.991 3.026 12.755 1.00 97.44 86 SER A C 1
ATOM 694 O O . SER A 1 86 ? -3.942 3.737 11.739 1.00 97.44 86 SER A O 1
ATOM 696 N N . VAL A 1 87 ? -4.981 2.176 13.014 1.00 97.31 87 VAL A N 1
ATOM 697 C CA . VAL A 1 87 ? -6.219 2.036 12.238 1.00 97.31 87 VAL A CA 1
ATOM 698 C C . VAL A 1 87 ? -7.415 2.327 13.132 1.00 97.31 87 VAL A C 1
ATOM 700 O O . VAL A 1 87 ? -7.374 2.039 14.326 1.00 97.31 87 VAL A O 1
ATOM 703 N N . GLU A 1 88 ? -8.478 2.870 12.555 1.00 97.19 88 GLU A N 1
ATOM 704 C CA . GLU A 1 88 ? -9.748 3.100 13.247 1.00 97.19 88 GLU A CA 1
ATOM 705 C C . GLU A 1 88 ? -10.875 2.323 12.571 1.00 97.19 88 GLU A C 1
ATOM 707 O O . GLU A 1 88 ? -10.807 2.043 11.369 1.00 97.19 88 GLU A O 1
ATOM 712 N N . LYS A 1 89 ? -11.945 2.039 13.317 1.00 96.12 89 LYS A N 1
ATOM 713 C CA . LYS A 1 89 ? -13.163 1.473 12.735 1.00 96.12 89 LYS A CA 1
ATOM 714 C C . LYS A 1 89 ? -13.691 2.349 11.608 1.00 96.12 89 LYS A C 1
ATOM 716 O O . LYS A 1 89 ? -13.525 3.577 11.576 1.00 96.12 89 LYS A O 1
ATOM 721 N N . ASN A 1 90 ? -14.365 1.698 10.668 1.00 94.94 90 ASN A N 1
ATOM 722 C CA . ASN A 1 90 ? -14.914 2.321 9.470 1.00 94.94 90 ASN A CA 1
ATOM 723 C C . ASN A 1 90 ? -13.854 2.958 8.562 1.00 94.94 90 ASN A C 1
ATOM 725 O O . ASN A 1 90 ? -14.153 3.914 7.840 1.00 94.94 90 ASN A O 1
ATOM 729 N N . GLU A 1 91 ? -12.623 2.451 8.568 1.00 96.25 91 GLU A N 1
ATOM 730 C CA . GLU A 1 91 ? -11.576 2.883 7.644 1.00 96.25 91 GLU A CA 1
ATOM 731 C C . GLU A 1 91 ? -11.411 1.947 6.459 1.00 96.25 91 GLU A C 1
ATOM 733 O O . GLU A 1 91 ? -11.812 0.787 6.469 1.00 96.25 91 GLU A O 1
ATOM 738 N N . ILE A 1 92 ? -10.826 2.489 5.396 1.00 95.69 92 ILE A N 1
ATOM 739 C CA . ILE A 1 92 ? -10.529 1.747 4.178 1.00 95.69 92 ILE A CA 1
ATOM 740 C C . ILE A 1 92 ? -9.147 2.135 3.666 1.00 95.69 92 ILE A C 1
ATOM 742 O O . ILE A 1 92 ? -8.824 3.321 3.572 1.00 95.69 92 ILE A O 1
ATOM 746 N N . TYR A 1 93 ? -8.330 1.143 3.327 1.00 96.25 93 TYR A N 1
ATOM 747 C CA . TYR A 1 93 ? -6.940 1.326 2.916 1.00 96.25 93 TYR A CA 1
ATOM 748 C C . TYR A 1 93 ? -6.694 0.732 1.536 1.00 96.25 93 TYR A C 1
ATOM 750 O O . TYR A 1 93 ? -7.201 -0.341 1.231 1.00 96.25 93 TYR A O 1
ATOM 758 N N . ARG A 1 94 ? -5.894 1.406 0.705 1.00 94.75 94 ARG A N 1
ATOM 759 C CA . ARG A 1 94 ? -5.427 0.873 -0.586 1.00 94.75 94 ARG A CA 1
ATOM 760 C C . ARG A 1 94 ? -4.026 1.369 -0.922 1.00 94.75 94 ARG A C 1
ATOM 762 O O . ARG A 1 94 ? -3.581 2.392 -0.394 1.00 94.75 94 ARG A O 1
ATOM 769 N N . VAL A 1 95 ? -3.378 0.689 -1.856 1.00 95.81 95 VAL A N 1
ATOM 770 C CA . VAL A 1 95 ? -2.062 1.051 -2.387 1.00 95.81 95 VAL A CA 1
ATOM 771 C C . VAL A 1 95 ? -2.152 1.242 -3.896 1.00 95.81 95 VAL A C 1
ATOM 773 O O . VAL A 1 95 ? -2.878 0.522 -4.569 1.00 95.81 95 VAL A O 1
ATOM 776 N N . GLU A 1 96 ? -1.415 2.207 -4.432 1.00 95.50 96 GLU A N 1
ATOM 777 C CA . GLU A 1 96 ? -1.193 2.369 -5.869 1.00 95.50 96 GLU A CA 1
ATOM 778 C C . GLU A 1 96 ? 0.304 2.365 -6.152 1.00 95.50 96 GLU A C 1
ATOM 780 O O . GLU A 1 96 ? 1.097 2.858 -5.350 1.00 95.50 96 GLU A O 1
ATOM 785 N N . VAL A 1 97 ? 0.682 1.814 -7.296 1.00 94.94 97 VAL A N 1
ATOM 786 C CA . VAL A 1 97 ? 2.064 1.687 -7.746 1.00 94.94 97 VAL A CA 1
ATOM 787 C C . VAL A 1 97 ? 2.161 2.223 -9.159 1.00 94.94 97 VAL A C 1
ATOM 789 O O . VAL A 1 97 ? 1.338 1.871 -10.000 1.00 94.94 97 VAL A O 1
ATOM 792 N N . ILE A 1 98 ? 3.190 3.025 -9.415 1.00 93.50 98 ILE A N 1
ATOM 793 C CA . ILE A 1 98 ? 3.601 3.450 -10.750 1.00 93.50 98 ILE A CA 1
ATOM 794 C C . ILE A 1 98 ? 5.014 2.930 -11.006 1.00 93.50 98 ILE A C 1
ATOM 796 O O . ILE A 1 98 ? 5.878 2.991 -10.129 1.00 93.50 98 ILE A O 1
ATOM 800 N N . ALA A 1 99 ? 5.253 2.427 -12.211 1.00 91.44 99 ALA A N 1
ATOM 801 C CA . ALA A 1 99 ? 6.540 1.946 -12.680 1.00 91.44 99 ALA A CA 1
ATOM 802 C C . ALA A 1 99 ? 6.858 2.494 -14.073 1.00 91.44 99 ALA A C 1
ATOM 804 O O . ALA A 1 99 ? 5.963 2.862 -14.836 1.00 91.44 99 ALA A O 1
ATOM 805 N N . LYS A 1 100 ? 8.147 2.507 -14.416 1.00 88.12 100 LYS A N 1
ATOM 806 C CA . LYS A 1 100 ? 8.654 3.069 -15.674 1.00 88.12 100 LYS A CA 1
ATOM 807 C C . LYS A 1 100 ? 8.053 2.391 -16.904 1.00 88.12 100 LYS A C 1
ATOM 809 O O . LYS A 1 100 ? 7.785 3.058 -17.895 1.00 88.12 100 LYS A O 1
ATOM 814 N N . VAL A 1 101 ? 7.843 1.075 -16.824 1.00 83.88 101 VAL A N 1
ATOM 815 C CA . VAL A 1 101 ? 7.400 0.234 -17.942 1.00 83.88 101 VAL A CA 1
ATOM 816 C C . VAL A 1 101 ? 6.291 -0.703 -17.483 1.00 83.88 101 VAL A C 1
ATOM 818 O O . VAL A 1 101 ? 6.404 -1.340 -16.430 1.00 83.88 101 VAL A O 1
ATOM 821 N N . GLY A 1 102 ? 5.236 -0.782 -18.289 1.00 80.56 102 GLY A N 1
ATOM 822 C CA . GLY A 1 102 ? 4.155 -1.748 -18.183 1.00 80.56 102 GLY A CA 1
ATOM 823 C C . GLY A 1 102 ? 4.173 -2.807 -19.293 1.00 80.56 102 GLY A C 1
ATOM 824 O O . GLY A 1 102 ? 4.924 -2.723 -20.261 1.00 80.56 102 GLY A O 1
ATOM 825 N N . ALA A 1 103 ? 3.335 -3.830 -19.144 1.00 73.12 103 ALA A N 1
ATOM 826 C CA . ALA A 1 103 ? 3.033 -4.856 -20.118 1.00 73.12 103 ALA A CA 1
ATOM 827 C C . ALA A 1 103 ? 2.319 -4.198 -21.300 1.00 73.12 103 ALA A C 1
ATOM 829 O O . ALA A 1 103 ? 1.160 -3.791 -21.206 1.00 73.12 103 ALA A O 1
ATOM 830 N N . VAL A 1 104 ? 3.045 -4.068 -22.406 1.00 63.97 104 VAL A N 1
ATOM 831 C CA . VAL A 1 104 ? 2.547 -3.475 -23.645 1.00 63.97 104 VAL A CA 1
ATOM 832 C C . VAL A 1 104 ? 1.754 -4.530 -24.418 1.00 63.97 104 VAL A C 1
ATOM 834 O O . VAL A 1 104 ? 2.220 -5.655 -24.609 1.00 63.97 104 VAL A O 1
ATOM 837 N N . THR A 1 105 ? 0.581 -4.161 -24.933 1.00 52.66 105 THR A N 1
ATOM 838 C CA . THR A 1 105 ? 0.010 -4.861 -26.095 1.00 52.66 105 THR A CA 1
ATOM 839 C C . THR A 1 105 ? 0.842 -4.403 -27.285 1.00 52.66 105 THR A C 1
ATOM 841 O O . THR A 1 105 ? 0.744 -3.236 -27.634 1.00 52.66 105 THR A O 1
ATOM 844 N N . VAL A 1 106 ? 1.728 -5.243 -27.831 1.00 46.53 106 VAL A N 1
ATOM 845 C CA . VAL A 1 106 ? 2.716 -4.857 -28.862 1.00 46.53 106 VAL A CA 1
ATOM 846 C C . VAL A 1 106 ? 2.079 -3.978 -29.952 1.00 46.53 106 VAL A C 1
ATOM 848 O O . VAL A 1 106 ? 1.303 -4.475 -30.766 1.00 46.53 106 VAL A O 1
ATOM 851 N N . ILE A 1 107 ? 2.423 -2.685 -29.979 1.00 50.81 107 ILE A N 1
ATOM 852 C CA . ILE A 1 107 ? 2.181 -1.792 -31.117 1.00 50.81 107 ILE A CA 1
ATOM 853 C C . ILE A 1 107 ? 3.537 -1.652 -31.821 1.00 50.81 107 ILE A C 1
ATOM 855 O O . ILE A 1 107 ? 4.437 -1.037 -31.254 1.00 50.81 107 ILE A O 1
ATOM 859 N N . PRO A 1 108 ? 3.734 -2.248 -33.011 1.00 46.56 108 PRO A N 1
ATOM 860 C CA . PRO A 1 108 ? 5.054 -2.390 -33.639 1.00 46.56 108 PRO A CA 1
ATOM 861 C C . PRO A 1 108 ? 5.773 -1.087 -34.032 1.00 46.56 108 PRO A C 1
ATOM 863 O O . PRO A 1 108 ? 6.891 -1.159 -34.531 1.00 46.56 108 PRO A O 1
ATOM 866 N N . GLU A 1 109 ? 5.154 0.084 -33.858 1.00 52.97 109 GLU A N 1
ATOM 867 C CA . GLU A 1 109 ? 5.594 1.343 -34.481 1.00 52.97 109 GLU A CA 1
ATOM 868 C C . GLU A 1 109 ? 5.895 2.490 -33.496 1.00 52.97 109 GLU A C 1
ATOM 870 O O . GLU A 1 109 ? 6.153 3.608 -33.937 1.00 52.97 109 GLU A O 1
ATOM 875 N N . SER A 1 110 ? 5.900 2.259 -32.176 1.00 51.38 110 SER A N 1
ATOM 876 C CA . SER A 1 110 ? 6.237 3.313 -31.204 1.00 51.38 110 SER A CA 1
ATOM 877 C C . SER A 1 110 ? 7.361 2.909 -30.249 1.00 51.38 110 SER A C 1
ATOM 879 O O . SER A 1 110 ? 7.190 1.993 -29.450 1.00 51.38 110 SER A O 1
ATOM 881 N N . ASP A 1 111 ? 8.455 3.677 -30.239 1.00 50.34 111 ASP A N 1
ATOM 882 C CA . ASP A 1 111 ? 9.550 3.606 -29.247 1.00 50.34 111 ASP A CA 1
ATOM 883 C C . ASP A 1 111 ? 9.130 4.066 -27.829 1.00 50.34 111 ASP A C 1
ATOM 885 O O . ASP A 1 111 ? 9.959 4.232 -26.931 1.00 50.34 111 ASP A O 1
ATOM 889 N N . SER A 1 112 ? 7.837 4.306 -27.603 1.00 54.72 112 SER A N 1
ATOM 890 C CA . SER A 1 112 ? 7.275 4.680 -26.309 1.00 54.72 112 SER A CA 1
ATOM 891 C C . SER A 1 112 ? 6.669 3.462 -25.616 1.00 54.72 112 SER A C 1
ATOM 893 O O . SER A 1 112 ? 5.649 2.936 -26.058 1.00 54.72 112 SER A O 1
ATOM 895 N N . TYR A 1 113 ? 7.268 3.040 -24.504 1.00 61.12 113 TYR A N 1
ATOM 896 C CA . TYR A 1 113 ? 6.639 2.101 -23.577 1.00 61.12 113 TYR A CA 1
ATOM 897 C C . TYR A 1 113 ? 5.568 2.825 -22.749 1.00 61.12 113 TYR A C 1
ATOM 899 O O . TYR A 1 113 ? 5.809 3.932 -22.260 1.00 61.12 113 TYR A O 1
ATOM 907 N N . ASP A 1 114 ? 4.410 2.193 -22.549 1.00 74.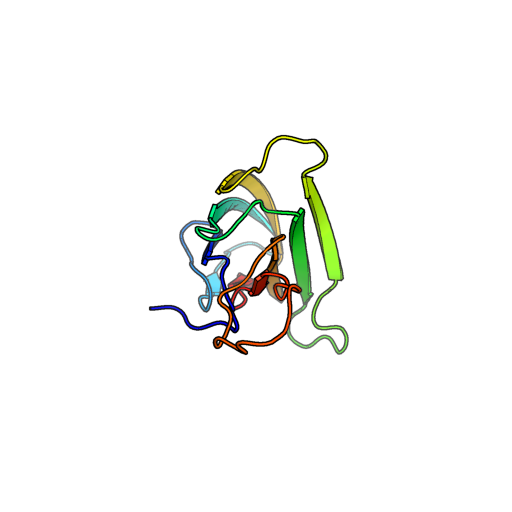56 114 ASP A N 1
ATOM 908 C CA . ASP A 1 114 ? 3.427 2.671 -21.574 1.00 74.56 114 ASP A CA 1
ATOM 909 C C . ASP A 1 114 ? 3.959 2.484 -20.148 1.00 74.56 114 ASP A C 1
ATOM 911 O O . ASP A 1 114 ? 4.618 1.486 -19.837 1.00 74.56 114 ASP A O 1
ATOM 915 N N . ARG A 1 115 ? 3.645 3.429 -19.253 1.00 85.00 115 ARG A N 1
ATOM 916 C CA . ARG A 1 115 ? 3.985 3.292 -17.830 1.00 85.00 115 ARG A CA 1
ATOM 917 C C . ARG A 1 115 ? 3.227 2.128 -17.205 1.00 85.00 115 ARG A C 1
ATOM 919 O O . ARG A 1 115 ? 2.046 1.907 -17.483 1.00 85.00 115 ARG A O 1
ATOM 926 N N . GLY A 1 116 ? 3.912 1.428 -16.310 1.00 88.31 116 GLY A N 1
ATOM 927 C CA . GLY A 1 116 ? 3.305 0.405 -15.477 1.00 88.31 116 GLY A CA 1
ATOM 928 C C . GLY A 1 116 ? 2.490 1.052 -14.364 1.00 88.31 116 GLY A C 1
ATOM 929 O O . GLY A 1 116 ? 2.947 1.996 -13.722 1.00 88.31 116 GLY A O 1
ATOM 930 N N . PHE A 1 117 ? 1.302 0.535 -14.099 1.00 91.38 117 PHE A N 1
ATOM 931 C CA . PHE A 1 117 ? 0.473 0.908 -12.970 1.00 91.38 117 PHE A CA 1
ATOM 932 C C . PHE A 1 117 ? -0.150 -0.335 -12.342 1.00 91.38 117 PHE A C 1
ATOM 934 O O . PHE A 1 117 ? -0.431 -1.321 -13.022 1.00 91.38 117 PHE A O 1
ATOM 941 N N . ALA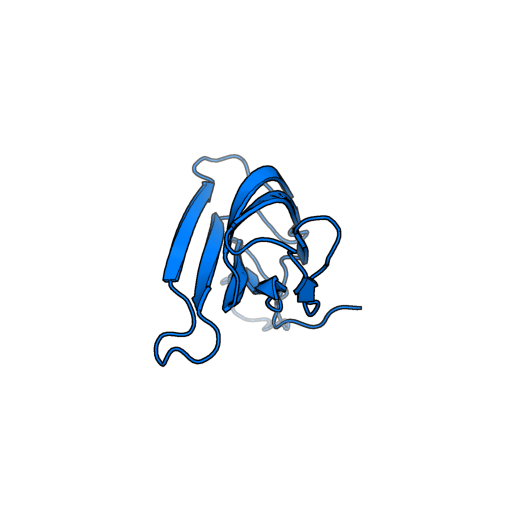 A 1 118 ? -0.403 -0.262 -11.042 1.00 92.06 118 ALA A N 1
ATOM 942 C CA . ALA A 1 118 ? -1.269 -1.188 -10.331 1.00 92.06 118 ALA A CA 1
ATOM 943 C C . ALA A 1 118 ? -1.966 -0.456 -9.185 1.00 92.06 118 ALA A C 1
ATOM 945 O O . ALA A 1 118 ? -1.403 0.463 -8.592 1.00 92.06 118 ALA A O 1
ATOM 946 N N . TYR A 1 119 ? -3.181 -0.867 -8.847 1.00 92.25 119 TYR A N 1
ATOM 947 C CA . TYR A 1 119 ? -3.879 -0.408 -7.647 1.00 92.25 119 TYR A CA 1
ATOM 948 C C . TYR A 1 119 ? -4.376 -1.615 -6.868 1.00 92.25 119 TYR A C 1
ATOM 950 O O . TYR A 1 119 ? -4.806 -2.581 -7.464 1.00 92.25 119 TYR A O 1
ATOM 958 N N . SER A 1 120 ? -4.329 -1.614 -5.545 1.00 93.31 120 SER A N 1
ATOM 959 C CA . SER A 1 120 ? -4.829 -2.743 -4.766 1.00 93.31 120 SER A CA 1
ATOM 960 C C . SER A 1 120 ? -6.356 -2.701 -4.672 1.00 93.31 120 SER A C 1
ATOM 962 O O . SER A 1 120 ? -6.959 -1.621 -4.636 1.00 93.31 120 SER A O 1
ATOM 964 N N . ASN A 1 121 ? -6.990 -3.867 -4.510 1.00 92.38 121 ASN A N 1
ATOM 965 C CA . ASN A 1 121 ? -8.295 -3.865 -3.852 1.00 92.38 121 ASN A CA 1
ATOM 966 C C . ASN A 1 121 ? -8.127 -3.322 -2.429 1.00 92.38 121 ASN A C 1
ATOM 968 O O . ASN A 1 121 ? -7.055 -3.482 -1.826 1.00 92.38 121 ASN A O 1
ATOM 972 N N . PRO A 1 122 ? -9.148 -2.638 -1.903 1.00 93.94 122 PRO A N 1
ATOM 973 C CA . PRO A 1 122 ? -9.052 -2.088 -0.573 1.00 93.94 122 PRO A CA 1
ATOM 974 C C . PRO A 1 122 ? -9.087 -3.174 0.504 1.00 93.94 122 PRO A C 1
ATOM 976 O O . PRO A 1 122 ? -9.574 -4.279 0.275 1.00 93.94 122 PRO A O 1
ATOM 979 N N . ILE A 1 123 ? -8.591 -2.817 1.682 1.00 96.06 123 ILE A N 1
ATOM 980 C CA . ILE A 1 123 ? -8.797 -3.540 2.937 1.00 96.06 123 ILE A CA 1
ATOM 981 C C . ILE A 1 123 ? -9.679 -2.657 3.814 1.00 96.06 123 ILE A C 1
ATOM 983 O O . ILE A 1 123 ? -9.400 -1.461 3.958 1.00 96.06 123 ILE A O 1
ATOM 987 N N . TRP A 1 124 ? -10.745 -3.229 4.365 1.00 96.62 124 TRP A N 1
ATOM 988 C CA . TRP A 1 124 ? -11.673 -2.529 5.255 1.00 96.62 124 TRP A CA 1
ATOM 989 C C . TRP A 1 124 ? -11.326 -2.793 6.715 1.00 96.62 124 TRP A C 1
ATOM 991 O O . TRP A 1 124 ? -10.861 -3.879 7.049 1.00 96.62 124 TRP A O 1
ATOM 1001 N N . ILE A 1 125 ? -11.573 -1.811 7.576 1.00 97.56 125 ILE A N 1
ATOM 1002 C CA . ILE A 1 125 ? -11.453 -1.944 9.028 1.00 97.56 125 ILE A CA 1
ATOM 1003 C C . ILE A 1 125 ? -12.861 -1.909 9.627 1.00 97.56 125 ILE A C 1
ATOM 1005 O O . ILE A 1 125 ? -13.543 -0.881 9.530 1.00 97.56 125 ILE A O 1
ATOM 1009 N N . GLY A 1 126 ? -13.285 -3.053 10.168 1.00 93.94 126 GLY A N 1
ATOM 1010 C CA . GLY A 1 126 ? -14.573 -3.280 10.834 1.00 93.94 126 GLY A CA 1
ATOM 1011 C C . GLY A 1 126 ? -14.507 -3.017 12.330 1.00 93.94 126 GLY A C 1
ATOM 1012 O O . GLY A 1 126 ? -13.459 -3.339 12.936 1.00 93.94 126 GLY A O 1
#